Protein AF-A0A951YXJ0-F1 (afdb_monomer)

Solvent-accessible surface area (backbone atoms only — not comparable to full-atom values): 7157 Å² total; per-residue (Å²): 134,82,80,76,75,74,75,74,58,50,56,70,67,57,53,44,52,47,51,51,52,38,45,51,21,61,74,69,67,37,62,67,60,34,50,55,39,50,52,51,49,51,51,50,54,55,41,35,74,76,33,60,58,75,92,51,100,57,47,67,60,52,53,52,51,45,49,52,48,51,55,51,46,53,51,51,54,52,52,50,52,54,50,51,53,51,52,51,52,62,72,69,47,73,79,82,75,55,76,46,101,89,43,76,71,7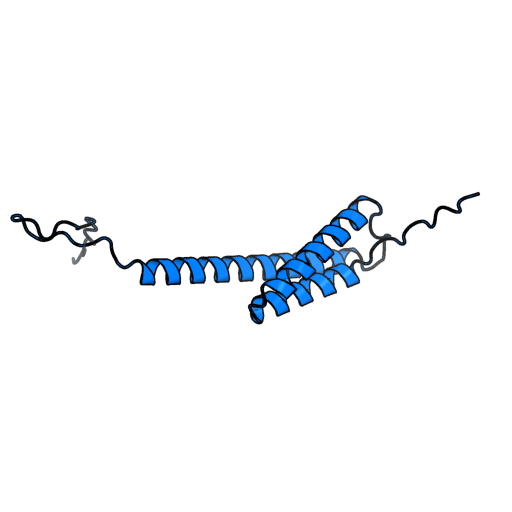8,76,82,85,73,80,76,77,80,84,83,132

Secondary structure (DSSP, 8-state):
------PPPPPHHHHHHHHHHHHHHHHHT-HHHHHHHHHHHHHHHHHHHHSPPPP-TTHHHHHHHHHHHHHHHHHHHHHHHHHHHHHHHHHH-SPP--EETTEE-------------

Structure (mmCIF, N/CA/C/O backbone):
data_AF-A0A951YXJ0-F1
#
_entry.id   AF-A0A951YXJ0-F1
#
loop_
_atom_site.group_PDB
_atom_site.id
_atom_site.type_symbol
_atom_site.label_atom_id
_atom_site.label_alt_id
_atom_site.label_comp_id
_atom_site.label_asym_id
_atom_site.label_entity_id
_atom_site.label_seq_id
_atom_site.pdbx_PDB_ins_code
_atom_site.Cartn_x
_atom_site.Cartn_y
_atom_site.Cartn_z
_atom_site.occupancy
_atom_site.B_iso_or_equiv
_atom_site.auth_seq_id
_atom_site.auth_comp_id
_atom_site.auth_asym_id
_atom_site.auth_atom_id
_atom_site.pdbx_PDB_model_num
ATOM 1 N N . MET A 1 1 ? 24.857 -28.071 -17.679 1.00 35.53 1 MET A N 1
ATOM 2 C CA . MET A 1 1 ? 24.847 -26.697 -18.224 1.00 35.53 1 MET A CA 1
ATOM 3 C C . MET A 1 1 ? 23.521 -26.043 -17.856 1.00 35.53 1 MET A C 1
ATOM 5 O O . MET A 1 1 ? 22.551 -26.190 -18.583 1.00 35.53 1 MET A O 1
ATOM 9 N N . THR A 1 2 ? 23.430 -25.400 -16.691 1.00 41.94 2 THR A N 1
ATOM 10 C CA . THR A 1 2 ? 22.227 -24.649 -16.302 1.00 41.94 2 THR A CA 1
ATOM 11 C C . THR A 1 2 ? 22.348 -23.252 -16.888 1.00 41.94 2 THR A C 1
ATOM 13 O O . THR A 1 2 ? 23.078 -22.417 -16.353 1.00 41.94 2 THR A O 1
ATOM 16 N N . ALA A 1 3 ? 21.692 -23.021 -18.026 1.00 44.72 3 ALA A N 1
ATOM 17 C CA . ALA A 1 3 ? 21.498 -21.680 -18.554 1.00 44.72 3 ALA A CA 1
ATOM 18 C C . ALA A 1 3 ? 20.798 -20.861 -17.464 1.00 44.72 3 ALA A C 1
ATOM 20 O O . ALA A 1 3 ? 19.621 -21.069 -17.176 1.00 44.72 3 ALA A O 1
ATOM 21 N N . GLY A 1 4 ? 21.560 -20.003 -16.786 1.00 42.03 4 GLY A N 1
ATOM 22 C CA . GLY A 1 4 ? 21.020 -19.063 -15.823 1.00 42.03 4 GLY A CA 1
ATOM 23 C C . GLY A 1 4 ? 20.097 -18.127 -16.580 1.00 42.03 4 GLY A C 1
ATOM 24 O O . GLY A 1 4 ? 20.571 -17.206 -17.244 1.00 42.03 4 GLY A O 1
ATOM 25 N N . VAL A 1 5 ? 18.793 -18.395 -16.522 1.00 49.28 5 VAL A N 1
ATOM 26 C CA . VAL A 1 5 ? 17.763 -17.458 -16.960 1.00 49.28 5 VAL A CA 1
ATOM 27 C C . VAL A 1 5 ? 18.000 -16.203 -16.134 1.00 49.28 5 VAL A C 1
ATOM 29 O O . VAL A 1 5 ? 17.694 -16.167 -14.943 1.00 49.28 5 VAL A O 1
ATOM 32 N N . ARG A 1 6 ? 18.647 -15.195 -16.729 1.00 51.69 6 ARG A N 1
ATOM 33 C CA . ARG A 1 6 ? 18.728 -13.868 -16.125 1.00 51.69 6 ARG A CA 1
ATOM 34 C C . ARG A 1 6 ? 17.284 -13.428 -15.949 1.00 51.69 6 ARG A C 1
ATOM 36 O O . ARG A 1 6 ? 16.604 -13.188 -16.942 1.00 51.69 6 ARG A O 1
ATOM 43 N N . ALA A 1 7 ? 16.814 -13.406 -14.703 1.00 58.28 7 ALA A N 1
ATOM 44 C CA . ALA A 1 7 ? 15.511 -12.854 -14.379 1.00 58.28 7 ALA A CA 1
ATOM 45 C C . ALA A 1 7 ? 15.428 -11.469 -15.030 1.00 58.28 7 ALA A C 1
ATOM 47 O O . ALA A 1 7 ? 16.352 -10.664 -14.880 1.00 58.28 7 ALA A O 1
ATOM 48 N N . ALA A 1 8 ? 14.380 -11.245 -15.823 1.00 65.56 8 ALA A N 1
ATOM 49 C CA . ALA A 1 8 ? 14.165 -9.962 -16.470 1.00 65.56 8 ALA A CA 1
ATOM 50 C C . ALA A 1 8 ? 14.149 -8.859 -15.403 1.00 65.56 8 ALA A C 1
ATOM 52 O O . ALA A 1 8 ? 13.660 -9.077 -14.290 1.00 65.56 8 ALA A O 1
ATOM 53 N N . ALA A 1 9 ? 14.719 -7.696 -15.727 1.00 71.06 9 ALA A N 1
ATOM 54 C CA . ALA A 1 9 ? 14.660 -6.558 -14.823 1.00 71.06 9 ALA A CA 1
ATOM 55 C C . ALA A 1 9 ? 13.179 -6.223 -14.550 1.00 71.06 9 ALA A C 1
ATOM 57 O O . ALA A 1 9 ? 12.394 -6.173 -15.500 1.00 71.06 9 ALA A O 1
ATOM 58 N N . PRO A 1 10 ? 12.783 -6.033 -13.283 1.00 79.62 10 PRO A N 1
ATOM 59 C CA . PRO A 1 10 ? 11.406 -5.703 -12.938 1.00 79.62 10 PRO A CA 1
ATOM 60 C C . PRO A 1 10 ? 10.995 -4.370 -13.573 1.00 79.62 10 PRO A C 1
ATOM 62 O O . PRO A 1 10 ? 11.771 -3.410 -13.582 1.00 79.62 10 PRO A O 1
ATOM 65 N N . SER A 1 11 ? 9.769 -4.309 -14.099 1.00 88.81 11 SER A N 1
ATOM 66 C CA . SER A 1 11 ? 9.237 -3.093 -14.715 1.00 88.81 11 SER A CA 1
ATOM 67 C C . SER A 1 11 ? 8.796 -2.090 -13.649 1.00 88.81 11 SER A C 1
ATOM 69 O O . SER A 1 11 ? 8.223 -2.462 -12.623 1.00 88.81 11 SER A O 1
ATOM 71 N N . LEU A 1 12 ? 9.027 -0.797 -13.897 1.00 90.88 12 LEU A N 1
ATOM 72 C CA . LEU A 1 12 ? 8.477 0.274 -13.058 1.00 90.88 12 LEU A CA 1
ATOM 73 C C . LEU A 1 12 ? 6.952 0.384 -13.197 1.00 90.88 12 LEU A C 1
ATOM 75 O O . LEU A 1 12 ? 6.284 0.767 -12.238 1.00 90.88 12 LEU A O 1
ATOM 79 N N . ASP A 1 13 ? 6.411 0.002 -14.356 1.00 91.88 13 ASP A N 1
ATOM 80 C CA . ASP A 1 13 ? 4.969 0.006 -14.610 1.00 91.88 13 ASP A CA 1
ATOM 81 C C . ASP A 1 13 ? 4.264 -1.068 -13.747 1.00 91.88 13 ASP A C 1
ATOM 83 O O . ASP A 1 13 ? 3.181 -0.815 -13.218 1.00 91.88 13 ASP A O 1
ATOM 87 N N . ASP A 1 14 ? 4.924 -2.205 -13.477 1.00 92.75 14 ASP A N 1
ATOM 88 C CA . ASP A 1 14 ? 4.426 -3.223 -12.533 1.00 92.75 14 ASP A CA 1
ATOM 89 C C . ASP A 1 14 ? 4.344 -2.664 -11.105 1.00 92.75 14 ASP A C 1
ATOM 91 O O . ASP A 1 14 ? 3.378 -2.906 -10.382 1.00 92.75 14 ASP A O 1
ATOM 95 N N . GLY A 1 15 ? 5.347 -1.878 -10.698 1.00 94.38 15 GLY A N 1
ATOM 96 C CA . GLY A 1 15 ? 5.358 -1.211 -9.396 1.00 94.38 15 GLY A CA 1
ATOM 97 C C . GLY A 1 15 ? 4.207 -0.216 -9.244 1.00 94.38 15 GLY A C 1
ATOM 98 O O . GLY A 1 15 ? 3.566 -0.174 -8.195 1.00 94.38 15 GLY A O 1
ATOM 99 N N . LEU A 1 16 ? 3.903 0.551 -10.296 1.00 96.06 16 LEU A N 1
ATOM 100 C CA . LEU A 1 16 ? 2.760 1.469 -10.310 1.00 96.06 16 LEU A CA 1
ATOM 101 C C . LEU A 1 16 ? 1.431 0.722 -10.193 1.00 96.06 16 LEU A C 1
ATOM 103 O O . LEU A 1 16 ? 0.589 1.115 -9.386 1.00 96.06 16 LEU A O 1
ATOM 107 N N . ALA A 1 17 ? 1.264 -0.369 -10.943 1.00 96.88 17 ALA A N 1
ATOM 108 C CA . ALA A 1 17 ? 0.065 -1.198 -10.874 1.00 96.88 17 ALA A CA 1
ATOM 109 C C . ALA A 1 17 ? -0.138 -1.787 -9.469 1.00 96.88 17 ALA A C 1
ATOM 111 O O . ALA A 1 17 ? -1.242 -1.733 -8.934 1.00 96.88 17 ALA A O 1
ATOM 112 N N . LEU A 1 18 ? 0.931 -2.275 -8.832 1.00 97.88 18 LEU A N 1
ATOM 113 C CA . LEU A 1 18 ? 0.876 -2.790 -7.462 1.00 97.88 18 LEU A CA 1
ATOM 114 C C . LEU A 1 18 ? 0.494 -1.713 -6.433 1.00 97.88 18 LEU A C 1
ATOM 116 O O . LEU A 1 18 ? -0.251 -1.993 -5.496 1.00 97.88 18 LEU A O 1
ATOM 120 N N . LEU A 1 19 ? 0.985 -0.478 -6.585 1.00 98.06 19 LEU A N 1
ATOM 121 C CA . LEU A 1 19 ? 0.608 0.629 -5.697 1.00 98.06 19 LEU A CA 1
ATOM 122 C C . LEU A 1 19 ? -0.848 1.058 -5.890 1.00 98.06 19 LEU A C 1
ATOM 124 O O . LEU A 1 19 ? -1.521 1.396 -4.915 1.00 98.06 19 LEU A O 1
ATOM 128 N N . GLU A 1 20 ? -1.348 1.030 -7.120 1.00 97.94 20 GLU A N 1
ATOM 129 C CA . GLU A 1 20 ? -2.761 1.281 -7.397 1.00 97.94 20 GLU A CA 1
ATOM 130 C C . GLU A 1 20 ? -3.644 0.171 -6.802 1.00 97.94 20 GLU A C 1
ATOM 132 O O . GLU A 1 20 ? -4.605 0.462 -6.095 1.00 97.94 20 GLU A O 1
ATOM 137 N N . GLU A 1 21 ? -3.251 -1.095 -6.954 1.00 97.81 21 GLU A N 1
ATOM 138 C CA . GLU A 1 21 ? -3.943 -2.241 -6.352 1.00 97.81 21 GLU A CA 1
ATOM 139 C C . GLU A 1 21 ? -3.983 -2.144 -4.814 1.00 97.81 21 GLU A C 1
ATOM 141 O O . GLU A 1 21 ? -5.016 -2.392 -4.188 1.00 97.81 21 GLU A O 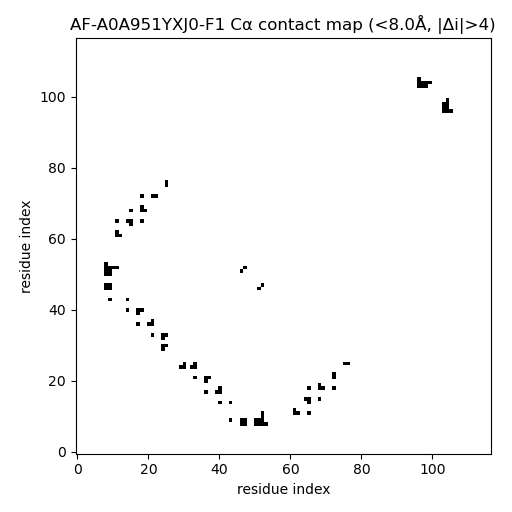1
ATOM 146 N N . GLN A 1 22 ? -2.883 -1.705 -4.193 1.00 98.19 22 GLN A N 1
ATOM 147 C CA . GLN A 1 22 ? -2.812 -1.458 -2.749 1.00 98.19 22 GLN A CA 1
ATOM 148 C C . GLN A 1 22 ? -3.799 -0.361 -2.325 1.00 98.19 22 GLN A C 1
ATOM 150 O O . GLN A 1 22 ? -4.455 -0.467 -1.284 1.00 98.19 22 GLN A O 1
ATOM 155 N N . ARG A 1 23 ? -3.913 0.704 -3.128 1.00 98.00 23 ARG A N 1
ATOM 156 C CA . ARG A 1 23 ? -4.854 1.803 -2.895 1.00 98.00 23 ARG A CA 1
ATOM 157 C C . ARG A 1 23 ? -6.293 1.309 -2.938 1.00 98.00 23 ARG A C 1
ATOM 159 O O . ARG A 1 23 ? -7.063 1.626 -2.033 1.00 98.00 23 ARG A O 1
ATOM 166 N N . GLU A 1 24 ? -6.642 0.520 -3.947 1.00 98.06 24 GLU A N 1
ATOM 167 C CA . GLU A 1 24 ? -7.966 -0.091 -4.071 1.00 98.06 24 GLU A CA 1
ATOM 168 C C . GLU A 1 24 ? -8.293 -0.997 -2.882 1.00 98.06 24 GLU A C 1
ATOM 170 O O . GLU A 1 24 ? -9.370 -0.864 -2.303 1.00 98.06 24 GLU A O 1
ATOM 175 N N . ALA A 1 25 ? -7.361 -1.861 -2.465 1.00 97.62 25 ALA A N 1
ATOM 176 C CA . ALA A 1 25 ? -7.547 -2.738 -1.308 1.00 97.62 25 ALA A CA 1
ATOM 177 C C . ALA A 1 25 ? -7.779 -1.940 -0.011 1.00 97.62 25 ALA A C 1
ATOM 179 O O . ALA A 1 25 ? -8.708 -2.231 0.747 1.00 97.62 25 ALA A O 1
ATOM 180 N N . MET A 1 26 ? -7.010 -0.864 0.214 1.00 97.25 26 MET A N 1
ATOM 181 C CA . MET A 1 26 ? -7.221 0.039 1.353 1.00 97.25 26 MET A CA 1
ATOM 182 C C . MET A 1 26 ? -8.595 0.723 1.321 1.00 97.25 26 MET A C 1
ATOM 184 O O . MET A 1 26 ? -9.229 0.868 2.368 1.00 97.25 26 MET A O 1
ATOM 188 N N . LEU A 1 27 ? -9.062 1.154 0.145 1.00 96.31 27 LEU A N 1
ATOM 189 C CA . LEU A 1 27 ? -10.375 1.790 -0.012 1.00 96.31 27 LEU A CA 1
ATOM 190 C C . LEU A 1 27 ? -11.524 0.793 0.184 1.00 96.31 27 LEU A C 1
ATOM 192 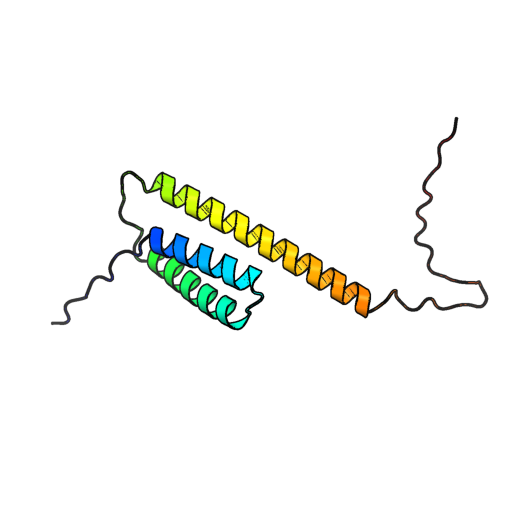O O . LEU A 1 27 ? -12.523 1.138 0.818 1.00 96.31 27 LEU A O 1
ATOM 196 N N . ALA A 1 28 ? -11.359 -0.440 -0.299 1.00 96.81 28 ALA A N 1
ATOM 197 C CA . ALA A 1 28 ? -12.298 -1.541 -0.103 1.00 96.81 28 ALA A CA 1
ATOM 198 C C . ALA A 1 28 ? -12.295 -2.093 1.335 1.00 96.81 28 ALA A C 1
ATOM 200 O O . ALA A 1 28 ? -13.226 -2.799 1.713 1.00 96.81 28 ALA A O 1
ATOM 201 N N . ARG A 1 29 ? -11.283 -1.741 2.148 1.00 94.56 29 ARG A N 1
ATOM 202 C CA . ARG A 1 29 ? -11.032 -2.294 3.494 1.00 94.56 29 ARG A CA 1
ATOM 203 C C . ARG A 1 29 ? -10.836 -3.813 3.480 1.00 94.56 29 ARG A C 1
ATOM 205 O O . ARG A 1 29 ? -11.175 -4.491 4.446 1.00 94.56 29 ARG A O 1
ATOM 212 N N . ASP A 1 30 ? -10.281 -4.316 2.388 1.00 97.50 30 ASP A N 1
ATOM 213 C CA . ASP A 1 30 ? -9.983 -5.727 2.191 1.00 97.50 30 ASP A CA 1
ATOM 214 C C . ASP A 1 30 ? -8.589 -6.020 2.759 1.00 97.50 30 ASP A C 1
ATOM 216 O O . ASP A 1 30 ? -7.573 -5.622 2.183 1.00 97.50 30 ASP A O 1
ATOM 220 N N . ALA A 1 31 ? -8.551 -6.620 3.951 1.00 94.50 31 ALA A N 1
ATOM 221 C CA . ALA A 1 31 ? -7.307 -6.857 4.676 1.00 94.50 31 ALA A CA 1
ATOM 222 C C . ALA A 1 31 ? -6.463 -7.959 4.025 1.00 94.50 31 ALA A C 1
ATOM 224 O O . ALA A 1 31 ? -5.247 -7.797 3.922 1.00 94.50 31 ALA A O 1
ATOM 225 N N . ASP A 1 32 ? -7.110 -9.016 3.533 1.00 96.94 32 ASP A N 1
ATOM 226 C CA . ASP A 1 32 ? -6.444 -10.163 2.916 1.00 96.94 32 ASP A CA 1
ATOM 227 C C . ASP A 1 32 ? -5.807 -9.738 1.586 1.00 96.94 32 ASP A C 1
ATOM 229 O O . ASP A 1 32 ? -4.606 -9.918 1.372 1.00 96.94 32 ASP A O 1
ATOM 233 N N . ARG A 1 33 ? -6.564 -9.027 0.733 1.00 97.19 33 ARG A N 1
ATOM 234 C CA . ARG A 1 33 ? -6.019 -8.463 -0.514 1.00 97.19 33 ARG A CA 1
ATOM 235 C C . ARG A 1 33 ? -4.890 -7.468 -0.240 1.00 97.19 33 ARG A C 1
ATOM 237 O O . ARG A 1 33 ? -3.935 -7.387 -1.013 1.00 97.19 33 ARG A O 1
ATOM 244 N N . LEU A 1 34 ? -4.976 -6.696 0.846 1.00 96.69 34 LEU A N 1
ATOM 245 C CA . LEU A 1 34 ? -3.920 -5.756 1.221 1.00 96.69 34 LEU A CA 1
ATOM 246 C C . LEU A 1 34 ? -2.633 -6.479 1.651 1.00 96.69 34 LEU A C 1
ATOM 248 O O . LEU A 1 34 ? -1.543 -6.025 1.295 1.00 96.69 34 LEU A O 1
ATOM 252 N N . GLU A 1 35 ? -2.736 -7.586 2.387 1.00 97.44 35 GLU A N 1
ATOM 253 C CA . GLU A 1 35 ? -1.590 -8.422 2.760 1.00 97.44 35 GLU A CA 1
ATOM 254 C C . GLU A 1 35 ? -0.909 -9.022 1.522 1.00 97.44 35 GLU A C 1
ATOM 256 O O . GLU A 1 35 ? 0.302 -8.847 1.339 1.00 97.44 35 GLU A O 1
ATOM 261 N N . ASP A 1 36 ? -1.693 -9.613 0.620 1.00 98.06 36 ASP A N 1
ATOM 262 C CA . ASP A 1 36 ? -1.199 -10.210 -0.625 1.00 98.06 36 ASP A CA 1
ATOM 263 C C . ASP A 1 36 ? -0.460 -9.190 -1.507 1.00 98.06 36 ASP A C 1
ATOM 265 O O . ASP A 1 36 ? 0.648 -9.440 -2.002 1.00 98.06 36 ASP A O 1
ATOM 269 N N . VAL A 1 37 ? -1.039 -7.998 -1.687 1.00 97.75 37 VAL A N 1
ATOM 270 C CA . VAL A 1 37 ? -0.410 -6.925 -2.472 1.00 97.75 37 VAL A CA 1
ATOM 271 C C . VAL A 1 37 ? 0.865 -6.414 -1.797 1.00 97.75 37 VAL A C 1
ATOM 273 O O . VAL A 1 37 ? 1.861 -6.168 -2.482 1.00 97.75 37 VAL A O 1
ATOM 276 N N . ASN A 1 38 ? 0.897 -6.306 -0.466 1.00 97.31 38 ASN A N 1
ATOM 277 C CA . ASN A 1 38 ? 2.102 -5.905 0.268 1.00 97.31 38 ASN A CA 1
ATOM 278 C C . ASN A 1 38 ? 3.241 -6.928 0.124 1.00 97.31 38 ASN A C 1
ATOM 280 O O . ASN A 1 38 ? 4.410 -6.538 -0.009 1.00 97.31 38 ASN A O 1
ATOM 284 N N . ALA A 1 39 ? 2.924 -8.225 0.101 1.00 97.81 39 ALA A N 1
ATOM 285 C CA . ALA A 1 39 ? 3.903 -9.277 -0.155 1.00 97.81 39 ALA A CA 1
ATOM 286 C C . ALA A 1 39 ? 4.480 -9.169 -1.578 1.00 97.81 39 ALA A C 1
ATOM 288 O O . ALA A 1 39 ? 5.703 -9.196 -1.761 1.00 97.81 39 ALA A O 1
ATOM 289 N N . ARG A 1 40 ? 3.622 -8.950 -2.584 1.00 97.44 40 ARG A N 1
ATOM 290 C CA . ARG A 1 40 ? 4.033 -8.734 -3.984 1.00 97.44 40 ARG A CA 1
ATOM 291 C C . ARG A 1 40 ? 4.885 -7.472 -4.153 1.00 97.44 40 ARG A C 1
ATOM 293 O O . ARG A 1 40 ? 5.931 -7.540 -4.798 1.00 97.44 40 ARG A O 1
ATOM 300 N N . LEU A 1 41 ? 4.508 -6.356 -3.523 1.00 96.19 41 LEU A N 1
ATOM 301 C CA . LEU A 1 41 ? 5.303 -5.117 -3.490 1.00 96.19 41 LEU A CA 1
ATOM 302 C C . LEU A 1 41 ? 6.688 -5.346 -2.884 1.00 96.19 41 LEU A C 1
ATOM 304 O O . LEU A 1 41 ? 7.692 -4.907 -3.444 1.00 96.19 41 LEU A O 1
ATOM 308 N N . SER A 1 42 ? 6.762 -6.072 -1.769 1.00 95.88 42 SER A N 1
ATOM 309 C CA . SER A 1 42 ? 8.035 -6.407 -1.122 1.00 95.88 42 SER A CA 1
ATOM 310 C C . SER A 1 42 ? 8.927 -7.252 -2.037 1.00 95.88 42 SER A C 1
ATOM 312 O O . SER A 1 42 ? 10.126 -6.984 -2.162 1.00 95.88 42 SER A O 1
ATOM 314 N N . GLY A 1 43 ? 8.336 -8.230 -2.732 1.00 95.06 43 GLY A N 1
ATOM 315 C CA . GLY A 1 43 ? 9.015 -9.030 -3.750 1.00 95.06 43 GLY A CA 1
ATOM 316 C C . GLY A 1 43 ? 9.537 -8.186 -4.917 1.00 95.06 43 GLY A C 1
ATOM 317 O O . GLY A 1 43 ? 10.700 -8.326 -5.302 1.00 95.06 43 GLY A O 1
ATOM 318 N N . TRP A 1 44 ? 8.723 -7.261 -5.429 1.00 94.44 44 TRP A N 1
ATOM 319 C CA . TRP A 1 44 ? 9.109 -6.336 -6.497 1.00 94.44 44 TRP A CA 1
ATOM 320 C C . TRP A 1 44 ? 10.262 -5.411 -6.073 1.00 94.44 44 TRP A C 1
ATOM 322 O O . TRP A 1 44 ? 11.264 -5.320 -6.780 1.00 94.44 44 TRP A O 1
ATOM 332 N N . ILE A 1 45 ? 10.210 -4.817 -4.874 1.00 92.94 45 ILE A N 1
ATOM 333 C CA . ILE A 1 45 ? 11.308 -3.993 -4.330 1.00 92.94 45 ILE A CA 1
ATOM 334 C C . ILE A 1 45 ? 12.601 -4.815 -4.219 1.00 92.94 45 ILE A C 1
ATOM 336 O O . ILE A 1 45 ? 13.684 -4.343 -4.580 1.00 92.94 45 ILE A O 1
ATOM 340 N N . ALA A 1 46 ? 12.509 -6.055 -3.732 1.00 93.00 46 ALA A N 1
ATOM 341 C CA . ALA A 1 46 ? 13.661 -6.944 -3.635 1.00 93.00 46 ALA A CA 1
ATOM 342 C C . ALA A 1 46 ? 14.241 -7.294 -5.018 1.00 93.00 46 ALA A C 1
ATOM 344 O O . ALA A 1 46 ? 15.464 -7.372 -5.160 1.00 93.00 46 ALA A O 1
ATOM 345 N N . ALA A 1 47 ? 13.393 -7.465 -6.036 1.00 90.88 47 ALA A N 1
ATOM 346 C CA . ALA A 1 47 ? 13.826 -7.661 -7.416 1.00 90.88 47 ALA A CA 1
ATOM 347 C C . ALA A 1 47 ? 14.545 -6.416 -7.962 1.00 90.88 47 ALA A C 1
ATOM 349 O O . ALA A 1 47 ? 15.651 -6.548 -8.487 1.00 90.88 47 ALA A O 1
ATOM 350 N N . CYS A 1 48 ? 13.997 -5.213 -7.743 1.00 89.19 48 CYS A N 1
ATOM 351 C CA . CYS A 1 48 ? 14.598 -3.945 -8.179 1.00 89.19 48 CYS A CA 1
ATOM 352 C C . CYS A 1 48 ? 15.993 -3.727 -7.574 1.00 89.19 48 CYS A C 1
ATOM 354 O O . CYS A 1 48 ? 16.877 -3.169 -8.218 1.00 89.19 48 CYS A O 1
ATOM 356 N N . ARG A 1 49 ? 16.223 -4.197 -6.340 1.00 87.44 49 ARG A N 1
ATOM 357 C CA . ARG A 1 49 ? 17.547 -4.143 -5.693 1.00 87.44 49 ARG A CA 1
ATOM 358 C C . ARG A 1 49 ? 18.573 -5.078 -6.330 1.00 87.44 49 ARG A C 1
ATOM 360 O O . ARG A 1 49 ? 19.759 -4.765 -6.309 1.00 87.44 49 ARG A O 1
ATOM 367 N N . LYS A 1 50 ? 18.142 -6.237 -6.836 1.00 88.25 50 LYS A N 1
ATOM 368 C CA . LYS A 1 50 ? 19.025 -7.232 -7.474 1.00 8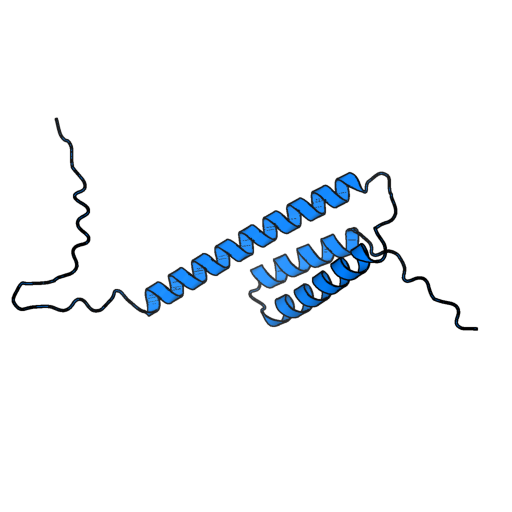8.25 50 LYS A CA 1
ATOM 369 C C . LYS A 1 50 ? 19.343 -6.864 -8.919 1.00 88.25 50 LYS A C 1
ATOM 371 O O . LYS A 1 50 ? 20.454 -7.104 -9.379 1.00 88.25 50 LYS A O 1
ATOM 376 N N . ALA A 1 51 ? 18.367 -6.297 -9.615 1.00 86.69 51 ALA A N 1
ATOM 377 C CA . ALA A 1 51 ? 18.486 -5.828 -10.981 1.00 86.69 51 ALA A CA 1
ATOM 378 C C . ALA A 1 51 ? 17.754 -4.484 -11.084 1.00 86.69 51 ALA A C 1
ATOM 380 O O . ALA A 1 51 ? 16.526 -4.474 -11.182 1.00 86.69 51 ALA A O 1
ATOM 381 N N . PRO A 1 52 ? 18.482 -3.354 -11.030 1.00 79.94 52 PRO A N 1
ATOM 382 C CA . PRO A 1 52 ? 17.883 -2.047 -11.248 1.00 79.94 52 PRO A CA 1
ATOM 383 C C . PRO A 1 52 ? 17.153 -2.007 -12.591 1.00 79.94 52 PRO A C 1
ATOM 385 O O . PRO A 1 52 ? 17.600 -2.625 -13.562 1.00 79.94 52 PRO A O 1
ATOM 388 N N . ALA A 1 53 ? 16.042 -1.269 -12.644 1.00 77.25 53 ALA A N 1
ATOM 389 C CA . ALA A 1 53 ? 15.323 -1.042 -13.890 1.00 77.25 53 ALA A CA 1
ATOM 390 C C . ALA A 1 53 ? 16.285 -0.484 -14.951 1.00 77.25 53 ALA A C 1
ATOM 392 O O . ALA A 1 53 ? 17.127 0.371 -14.656 1.00 77.25 53 ALA A O 1
ATOM 393 N N . ALA A 1 54 ? 16.177 -0.998 -16.177 1.00 76.44 54 ALA A N 1
ATOM 394 C CA . ALA A 1 54 ? 17.016 -0.538 -17.271 1.00 76.44 54 ALA A CA 1
ATOM 395 C C . ALA A 1 54 ? 16.776 0.965 -17.510 1.00 76.44 54 ALA A C 1
ATOM 397 O O . ALA A 1 54 ? 15.624 1.404 -17.470 1.00 76.44 54 ALA A O 1
ATOM 398 N N . PRO A 1 55 ? 17.834 1.757 -17.752 1.00 76.81 55 PRO A N 1
ATOM 399 C CA . PRO A 1 55 ? 17.681 3.172 -18.045 1.00 76.81 55 PRO A CA 1
ATOM 400 C C . PRO A 1 55 ? 16.846 3.346 -19.315 1.00 76.81 55 PRO A C 1
ATOM 402 O O . PRO A 1 55 ? 17.163 2.791 -20.366 1.00 76.81 55 PRO A O 1
ATOM 405 N N . ASP A 1 56 ? 15.779 4.128 -19.201 1.00 83.19 56 ASP A N 1
ATOM 406 C CA . ASP A 1 56 ? 14.879 4.469 -20.295 1.00 83.19 56 ASP A CA 1
ATOM 407 C C . ASP A 1 56 ? 14.615 5.986 -20.290 1.00 83.19 56 ASP A C 1
ATOM 409 O O . ASP A 1 56 ? 14.756 6.640 -19.256 1.00 83.19 56 ASP A O 1
ATOM 413 N N . ALA A 1 57 ? 14.249 6.568 -21.435 1.00 83.75 57 ALA A N 1
ATOM 414 C CA . ALA A 1 57 ? 14.073 8.020 -21.575 1.00 83.75 57 ALA A CA 1
ATOM 415 C C . ALA A 1 57 ? 13.013 8.626 -20.625 1.00 83.75 57 ALA A C 1
ATOM 417 O O . ALA A 1 57 ? 13.087 9.803 -20.288 1.00 83.75 57 ALA A O 1
ATOM 418 N N . ARG A 1 58 ? 12.046 7.821 -20.179 1.00 88.50 58 ARG A N 1
ATOM 419 C CA . ARG A 1 58 ? 10.946 8.150 -19.261 1.00 88.50 58 ARG A CA 1
ATOM 420 C C . ARG A 1 58 ? 11.159 7.613 -17.844 1.00 88.50 58 ARG A C 1
ATOM 422 O O . ARG A 1 58 ? 10.247 7.693 -17.020 1.00 88.50 58 ARG A O 1
ATOM 429 N N . ILE A 1 59 ? 12.343 7.088 -17.514 1.00 88.88 59 ILE A N 1
ATOM 430 C CA . ILE A 1 59 ? 12.606 6.510 -16.187 1.00 88.88 59 ILE A CA 1
ATOM 431 C C . ILE A 1 59 ? 12.369 7.530 -15.065 1.00 88.88 59 ILE A C 1
ATOM 433 O O . ILE A 1 59 ? 11.786 7.196 -14.037 1.00 88.88 59 ILE A O 1
ATOM 437 N N . ALA A 1 60 ? 12.750 8.793 -15.280 1.00 89.62 60 ALA A N 1
ATOM 438 C CA . ALA A 1 60 ? 12.548 9.865 -14.310 1.00 89.62 60 ALA A CA 1
ATOM 439 C C . ALA A 1 60 ? 11.056 10.139 -14.055 1.00 89.62 60 ALA A C 1
ATOM 441 O O . ALA A 1 60 ? 10.633 10.223 -12.903 1.00 89.62 60 ALA A O 1
ATOM 442 N N . GLU A 1 61 ? 10.246 10.217 -15.115 1.00 91.44 61 GLU A N 1
ATOM 443 C CA . GLU A 1 61 ? 8.794 10.415 -15.019 1.00 91.44 61 GLU A CA 1
ATOM 444 C C . GLU A 1 61 ? 8.130 9.269 -14.244 1.00 91.44 61 GLU A C 1
ATOM 446 O O . GLU A 1 61 ? 7.338 9.506 -13.330 1.00 91.44 61 GLU A O 1
ATOM 451 N N . ARG A 1 62 ? 8.515 8.022 -14.541 1.00 91.81 62 ARG A N 1
ATOM 452 C CA . ARG A 1 62 ? 8.011 6.828 -13.846 1.00 91.81 62 ARG A CA 1
ATOM 453 C C . ARG A 1 62 ? 8.398 6.801 -12.370 1.00 91.81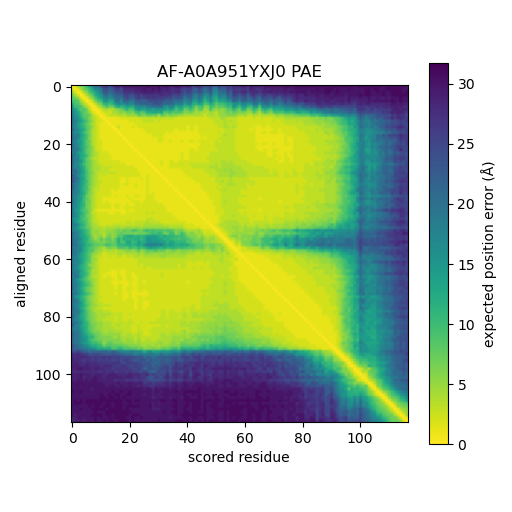 62 ARG A C 1
ATOM 455 O O . ARG A 1 62 ? 7.567 6.473 -11.526 1.00 91.81 62 ARG A O 1
ATOM 462 N N . LEU A 1 63 ? 9.632 7.178 -12.033 1.00 92.38 63 LEU A N 1
ATOM 463 C CA . LEU A 1 63 ? 10.076 7.282 -10.639 1.00 92.38 63 LEU A CA 1
ATOM 464 C C . LEU A 1 63 ? 9.309 8.373 -9.876 1.00 92.38 63 LEU A C 1
ATOM 466 O O . LEU A 1 63 ? 8.935 8.160 -8.721 1.00 92.38 63 LEU A O 1
ATOM 470 N N . HIS A 1 64 ? 9.014 9.508 -10.517 1.00 94.81 64 HIS A N 1
ATOM 471 C CA . HIS A 1 64 ? 8.151 10.537 -9.935 1.00 94.81 64 HIS A CA 1
ATOM 472 C C . HIS A 1 64 ? 6.719 10.038 -9.716 1.00 94.81 64 HIS A C 1
ATOM 474 O O . HIS A 1 64 ? 6.158 10.271 -8.643 1.00 94.81 64 HIS A O 1
ATOM 480 N N . ALA A 1 65 ? 6.147 9.311 -10.678 1.00 95.69 65 ALA A N 1
ATOM 481 C CA . ALA A 1 65 ? 4.823 8.711 -10.539 1.00 95.69 65 ALA A CA 1
ATOM 482 C C . ALA A 1 65 ? 4.775 7.695 -9.383 1.00 95.69 65 ALA A C 1
ATOM 484 O O . ALA A 1 65 ? 3.865 7.747 -8.554 1.00 95.69 65 ALA A O 1
ATOM 485 N N . LEU A 1 66 ? 5.790 6.830 -9.264 1.00 95.69 66 LEU A N 1
ATOM 486 C CA . LEU A 1 66 ? 5.918 5.874 -8.158 1.00 95.69 66 LEU A CA 1
ATOM 487 C C . LEU A 1 66 ? 5.981 6.592 -6.809 1.00 95.69 66 LEU A C 1
ATOM 489 O O . LEU A 1 66 ? 5.305 6.199 -5.858 1.00 95.69 66 LEU A O 1
ATOM 493 N N . ARG A 1 67 ? 6.768 7.670 -6.725 1.00 96.81 67 ARG A N 1
ATOM 494 C CA . ARG A 1 67 ? 6.876 8.471 -5.504 1.00 96.81 67 ARG A CA 1
ATOM 495 C C . ARG A 1 67 ? 5.534 9.090 -5.116 1.00 96.81 67 ARG A C 1
ATOM 497 O O . ARG A 1 67 ? 5.137 8.980 -3.959 1.00 96.81 67 ARG A O 1
ATOM 504 N N . ALA A 1 68 ? 4.829 9.687 -6.074 1.00 97.56 68 ALA A N 1
ATOM 505 C CA . ALA A 1 68 ? 3.519 10.286 -5.836 1.00 97.56 68 ALA A CA 1
ATOM 506 C C . ALA A 1 68 ? 2.483 9.247 -5.365 1.00 97.56 68 ALA A C 1
ATOM 508 O O . ALA A 1 68 ? 1.740 9.504 -4.415 1.00 97.56 68 ALA A O 1
ATOM 509 N N . ALA A 1 69 ? 2.466 8.059 -5.978 1.00 97.19 69 ALA A N 1
ATOM 510 C CA . ALA A 1 69 ? 1.589 6.961 -5.575 1.00 97.19 69 ALA A CA 1
ATOM 511 C C . ALA A 1 69 ? 1.895 6.470 -4.146 1.00 97.19 69 ALA A C 1
ATOM 513 O O . ALA A 1 69 ? 0.980 6.330 -3.333 1.00 97.19 69 ALA A O 1
ATOM 514 N N . LEU A 1 70 ? 3.177 6.300 -3.796 1.00 96.50 70 LEU A N 1
ATOM 515 C CA . LEU A 1 70 ? 3.608 5.949 -2.435 1.00 96.50 70 LEU A CA 1
ATOM 516 C C . LEU A 1 70 ? 3.178 6.994 -1.397 1.00 96.50 70 LEU A C 1
ATOM 518 O O . LEU A 1 70 ? 2.631 6.644 -0.348 1.00 96.50 70 LEU A O 1
ATOM 522 N N . ASP A 1 71 ? 3.403 8.277 -1.683 1.00 97.88 71 ASP A N 1
ATOM 523 C CA . ASP A 1 71 ? 3.042 9.367 -0.774 1.00 97.88 71 ASP A CA 1
ATOM 524 C C . ASP A 1 71 ? 1.512 9.428 -0.564 1.00 97.88 71 ASP A C 1
ATOM 526 O O . ASP A 1 71 ? 1.041 9.579 0.572 1.00 97.88 71 ASP A O 1
ATOM 530 N N . SER A 1 72 ? 0.726 9.210 -1.625 1.00 97.25 72 SER A N 1
ATOM 531 C CA . SER A 1 72 ? -0.739 9.105 -1.557 1.00 97.25 72 SER A CA 1
ATOM 532 C C . SER A 1 72 ? -1.190 7.937 -0.672 1.00 97.25 72 SER A C 1
ATOM 534 O O . SER A 1 72 ? -1.949 8.133 0.286 1.00 97.25 72 SER A O 1
ATOM 536 N N . ASN A 1 73 ? -0.657 6.737 -0.914 1.00 97.94 73 ASN A N 1
ATOM 537 C CA . ASN A 1 73 ? -1.007 5.538 -0.152 1.00 97.94 73 ASN A CA 1
ATOM 538 C C . ASN A 1 73 ? -0.626 5.668 1.328 1.00 97.94 73 ASN A C 1
ATOM 540 O O . ASN A 1 73 ? -1.423 5.328 2.204 1.00 97.94 73 ASN A O 1
ATOM 544 N N . SER 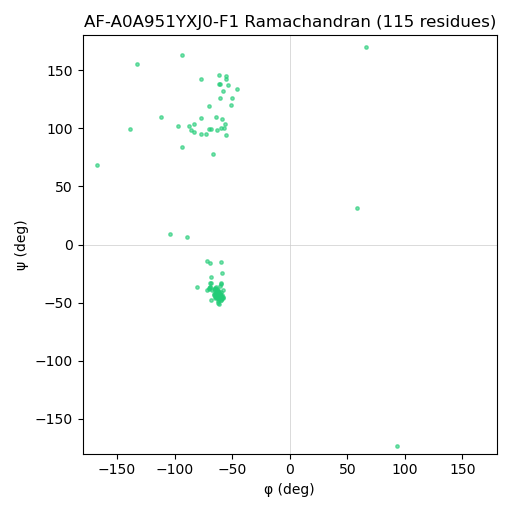A 1 74 ? 0.544 6.238 1.632 1.00 97.31 74 SER A N 1
ATOM 545 C CA . SER A 1 74 ? 0.976 6.478 3.016 1.00 97.31 74 SER A CA 1
ATOM 546 C C . SER A 1 74 ? 0.041 7.442 3.759 1.00 97.31 74 SER A C 1
ATOM 548 O O . SER A 1 74 ? -0.297 7.230 4.928 1.00 97.31 74 SER A O 1
ATOM 550 N N . THR A 1 75 ? -0.444 8.475 3.064 1.00 98.00 75 THR A N 1
ATOM 551 C CA . THR A 1 75 ? -1.406 9.436 3.610 1.00 98.00 75 THR A CA 1
ATOM 552 C C . THR A 1 75 ? -2.745 8.763 3.896 1.00 98.00 75 THR A C 1
ATOM 554 O O . THR A 1 75 ? -3.334 8.997 4.956 1.00 98.00 75 THR A O 1
ATOM 557 N N . LEU A 1 76 ? -3.217 7.906 2.986 1.00 96.94 76 LEU A N 1
ATOM 558 C CA . LEU A 1 76 ? -4.446 7.135 3.161 1.00 96.94 76 LEU A CA 1
ATOM 559 C C . LEU A 1 76 ? -4.348 6.187 4.364 1.00 96.94 76 LEU A C 1
ATOM 561 O O . LEU A 1 76 ? -5.205 6.237 5.250 1.00 96.94 76 LEU A O 1
ATOM 565 N N . ALA A 1 77 ? -3.273 5.400 4.451 1.00 95.56 77 ALA A N 1
ATOM 566 C CA . ALA A 1 77 ? -3.028 4.483 5.562 1.00 95.56 77 ALA A CA 1
ATOM 567 C C . ALA A 1 77 ? -2.993 5.221 6.911 1.00 95.56 77 ALA A C 1
ATOM 569 O O . ALA A 1 77 ? -3.676 4.830 7.862 1.00 95.56 77 ALA A O 1
ATOM 570 N N . ARG A 1 78 ? -2.279 6.355 6.985 1.00 97.50 78 ARG A N 1
ATOM 571 C CA . ARG A 1 78 ? -2.219 7.193 8.193 1.00 97.50 78 ARG A CA 1
ATOM 572 C C . ARG A 1 78 ? -3.600 7.696 8.613 1.00 97.50 78 ARG A C 1
ATOM 574 O O . ARG A 1 78 ? -3.923 7.678 9.801 1.00 97.50 78 ARG A O 1
ATOM 581 N N . ARG A 1 79 ? -4.417 8.165 7.665 1.00 96.62 79 ARG A N 1
ATOM 582 C CA . ARG A 1 79 ? -5.785 8.630 7.948 1.00 96.62 79 ARG A CA 1
ATOM 583 C C . ARG A 1 79 ? -6.665 7.496 8.468 1.00 96.62 79 ARG A C 1
ATOM 585 O O . ARG A 1 79 ? -7.365 7.699 9.459 1.00 96.62 79 ARG A O 1
ATOM 592 N N . SER A 1 80 ? -6.581 6.317 7.852 1.00 93.38 80 SER A N 1
ATOM 593 C CA . SER A 1 80 ? -7.310 5.122 8.285 1.00 93.38 80 SER A CA 1
ATOM 594 C C . SER A 1 80 ? -6.938 4.721 9.718 1.00 93.38 80 SER A C 1
ATOM 596 O O . SER A 1 80 ? -7.816 4.577 10.570 1.00 93.38 80 SER A O 1
ATOM 598 N N . ALA A 1 81 ? -5.640 4.669 10.036 1.00 94.25 81 ALA A N 1
ATOM 599 C CA . ALA A 1 81 ? -5.157 4.354 11.381 1.00 94.25 81 ALA A CA 1
ATOM 600 C C . ALA A 1 81 ? -5.637 5.368 12.436 1.00 94.25 81 ALA A C 1
ATOM 602 O O . ALA A 1 81 ? -6.098 4.985 13.512 1.00 94.25 81 ALA A O 1
ATOM 603 N N . LEU A 1 82 ? -5.589 6.670 12.123 1.00 96.00 82 LEU A N 1
ATOM 604 C CA . LEU A 1 82 ? -6.113 7.716 13.009 1.00 96.00 82 LEU A CA 1
ATOM 605 C C . LEU A 1 82 ? -7.620 7.568 13.243 1.00 96.00 82 LEU A C 1
ATOM 607 O O . LEU A 1 82 ? -8.088 7.761 14.363 1.00 96.00 82 LEU A O 1
ATOM 611 N N . GLN A 1 83 ? -8.385 7.231 12.204 1.00 94.44 83 GLN A N 1
ATOM 612 C CA . GLN A 1 83 ? -9.819 6.994 12.331 1.00 94.44 83 GLN A CA 1
ATOM 613 C C . GLN A 1 83 ? -10.110 5.765 13.201 1.00 94.44 83 GLN A C 1
ATOM 615 O O . GLN A 1 83 ? -10.962 5.850 14.083 1.00 94.44 83 GLN A O 1
ATOM 620 N N . ALA A 1 84 ? -9.388 4.661 13.003 1.00 92.50 84 ALA A N 1
ATOM 621 C CA . ALA A 1 84 ? -9.526 3.454 13.816 1.00 92.50 84 ALA A CA 1
ATOM 622 C C . ALA A 1 84 ? -9.188 3.721 15.293 1.00 92.50 84 ALA A C 1
ATOM 624 O O . ALA A 1 84 ? -9.953 3.353 16.180 1.00 92.50 84 ALA A O 1
ATOM 625 N N . SER A 1 85 ? -8.098 4.447 15.559 1.00 93.56 85 SER A N 1
ATOM 626 C CA . SER A 1 85 ? -7.712 4.858 16.915 1.00 93.56 85 SER A CA 1
ATOM 627 C C . SER A 1 85 ? -8.784 5.728 17.584 1.00 93.56 85 SER A C 1
ATOM 629 O O . SER A 1 85 ? -9.128 5.502 18.744 1.00 93.56 85 SER A O 1
ATOM 631 N N . ARG A 1 86 ? -9.378 6.678 16.848 1.00 91.19 86 ARG A N 1
ATOM 632 C CA . ARG A 1 86 ? -10.496 7.498 17.347 1.00 91.19 86 ARG A CA 1
ATOM 633 C C . ARG A 1 86 ? -11.745 6.667 17.631 1.00 91.19 86 ARG A C 1
ATOM 635 O O . ARG A 1 86 ? -12.389 6.893 18.650 1.00 91.19 86 ARG A O 1
ATOM 642 N N . ALA A 1 87 ? -12.078 5.719 16.756 1.00 91.75 87 ALA A N 1
ATOM 643 C CA . ALA A 1 87 ? -13.217 4.826 16.948 1.00 91.75 87 ALA A CA 1
ATOM 644 C C . ALA A 1 87 ? -13.033 3.949 18.195 1.00 91.75 87 ALA A C 1
ATOM 646 O O . ALA A 1 87 ? -13.939 3.861 19.018 1.00 91.75 87 ALA A O 1
ATOM 647 N N . LEU A 1 88 ? -11.837 3.384 18.389 1.00 91.19 88 LEU A N 1
ATOM 648 C CA . LEU A 1 88 ? -11.503 2.634 19.599 1.00 91.19 88 LEU A CA 1
ATOM 649 C C . LEU A 1 88 ? -11.596 3.513 20.854 1.00 91.19 88 LEU A C 1
ATOM 651 O O . LEU A 1 88 ? -12.204 3.109 21.840 1.00 91.19 88 LEU A O 1
ATOM 655 N N . GLY A 1 89 ? -11.052 4.732 20.810 1.00 89.44 89 GLY A N 1
ATOM 656 C CA . GLY A 1 89 ? -11.151 5.682 21.920 1.00 89.44 89 GLY A CA 1
ATOM 657 C C . GLY A 1 89 ? -12.597 6.037 22.287 1.00 89.44 89 GLY A C 1
ATOM 658 O O . GLY A 1 89 ? -12.903 6.202 23.464 1.00 89.44 89 GLY A O 1
ATOM 659 N N . ALA A 1 90 ? -13.502 6.100 21.306 1.00 88.69 90 ALA A N 1
ATOM 660 C CA . ALA A 1 90 ? -14.926 6.313 21.556 1.00 88.69 90 ALA A CA 1
ATOM 661 C C . ALA A 1 90 ? -15.594 5.105 22.240 1.00 88.69 90 ALA A C 1
ATOM 663 O O . ALA A 1 90 ? -16.443 5.302 23.106 1.00 88.69 90 ALA A O 1
ATOM 664 N N . LEU A 1 91 ? -15.194 3.875 21.892 1.00 88.81 91 LEU A N 1
ATOM 665 C CA . LEU A 1 91 ? -15.710 2.645 22.509 1.00 88.81 91 LEU A CA 1
ATOM 666 C C . LEU A 1 91 ? -15.233 2.458 23.951 1.00 88.81 91 LEU A C 1
ATOM 668 O O . LEU A 1 91 ? -15.997 1.995 24.791 1.00 88.81 91 LEU A O 1
ATOM 672 N N . LEU A 1 92 ? -13.985 2.828 24.246 1.00 88.50 92 LEU A N 1
ATOM 673 C CA . LEU A 1 92 ? -13.432 2.743 25.601 1.00 88.50 92 LEU A CA 1
ATOM 674 C C . LEU A 1 92 ? -14.069 3.758 26.566 1.00 88.50 92 LEU A C 1
ATOM 676 O O . LEU A 1 92 ? -13.954 3.600 27.780 1.00 88.50 92 LEU A O 1
ATOM 680 N N . GLY A 1 93 ? -14.763 4.769 26.033 1.00 69.25 93 GLY A N 1
ATOM 681 C CA . GLY A 1 93 ? -15.366 5.843 26.810 1.00 69.25 93 GLY A CA 1
ATOM 682 C C . GLY A 1 93 ? -14.323 6.742 27.491 1.00 69.25 93 GLY A C 1
ATOM 683 O O . GLY A 1 93 ? -13.123 6.455 27.502 1.00 69.25 93 GLY A O 1
ATOM 684 N N . PRO A 1 94 ? -14.740 7.884 28.059 1.00 68.50 94 PRO A N 1
ATOM 685 C CA . PRO A 1 94 ? -13.869 8.627 28.958 1.00 68.50 94 PRO A CA 1
ATOM 686 C C . PRO A 1 94 ? -13.528 7.754 30.172 1.00 68.50 94 PRO A C 1
ATOM 688 O O . PRO A 1 94 ? -14.381 6.998 30.642 1.00 68.50 94 PRO A O 1
ATOM 691 N N . ALA A 1 95 ? -12.311 7.902 30.711 1.00 62.72 95 ALA A N 1
ATOM 692 C CA . ALA A 1 95 ? -11.949 7.285 31.986 1.00 62.72 95 ALA A CA 1
ATOM 693 C C . ALA A 1 95 ? -13.076 7.533 33.010 1.00 62.72 95 ALA A C 1
ATOM 695 O O . ALA A 1 95 ? -13.576 8.669 33.071 1.00 62.72 95 ALA A O 1
ATOM 696 N N . PRO A 1 96 ? -13.512 6.505 33.766 1.00 59.41 96 PRO A N 1
ATOM 697 C CA . PRO A 1 96 ? -14.640 6.627 34.675 1.00 59.41 96 PRO A CA 1
ATOM 698 C C . PRO A 1 96 ? -14.438 7.843 35.576 1.00 59.41 96 PRO A C 1
ATOM 700 O O . PRO A 1 96 ? -13.440 7.970 36.285 1.00 59.41 96 PRO A O 1
ATOM 703 N N . ARG A 1 97 ? -15.379 8.787 35.489 1.00 61.78 97 ARG A N 1
ATOM 704 C CA . ARG A 1 97 ? -15.424 9.956 36.363 1.00 61.78 97 ARG A CA 1
ATOM 705 C C . ARG A 1 97 ? -15.809 9.445 37.741 1.00 61.78 97 ARG A C 1
ATOM 707 O O . ARG A 1 97 ? -16.980 9.173 37.987 1.00 61.78 97 ARG A O 1
ATOM 714 N N . LEU A 1 98 ? -14.823 9.273 38.612 1.00 59.81 98 LEU A N 1
ATOM 715 C CA . LEU A 1 98 ? -15.089 8.961 40.007 1.00 59.81 98 LEU A CA 1
ATOM 716 C C . LEU A 1 98 ? -15.696 10.207 40.655 1.00 59.81 98 LEU A C 1
ATOM 718 O O . LEU A 1 98 ? -15.095 11.284 40.658 1.00 59.81 98 LEU A O 1
ATOM 722 N N . TYR A 1 99 ? -16.923 10.067 41.149 1.00 47.00 99 TYR A N 1
ATOM 723 C CA . TYR A 1 99 ? -17.515 11.048 42.043 1.00 47.00 99 TYR A CA 1
ATOM 724 C C . TYR A 1 99 ? -16.892 10.807 43.416 1.00 47.0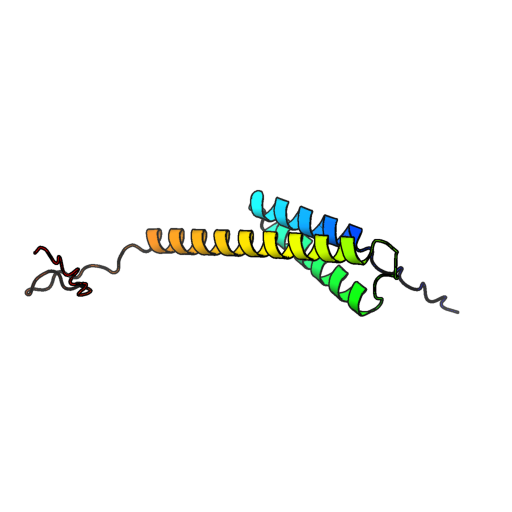0 99 TYR A C 1
ATOM 726 O O . TYR A 1 99 ? -17.126 9.767 44.025 1.00 47.00 99 TYR A O 1
ATOM 734 N N . THR A 1 100 ? -16.027 11.716 43.856 1.00 60.16 100 THR A N 1
ATOM 735 C CA . THR A 1 100 ? -15.498 11.694 45.226 1.00 60.16 100 THR A CA 1
ATOM 736 C C . THR A 1 100 ? -16.358 12.598 46.104 1.00 60.16 100 THR A C 1
ATOM 738 O O . THR A 1 100 ? -17.064 13.463 45.582 1.00 60.16 100 THR A O 1
ATOM 741 N N . ASP A 1 101 ? -16.271 12.463 47.427 1.00 57.88 101 ASP A N 1
ATOM 742 C CA . ASP A 1 101 ? -16.962 13.363 48.368 1.00 57.88 101 ASP A CA 1
ATOM 743 C C . ASP A 1 101 ? -16.537 14.841 48.209 1.00 57.88 101 ASP A C 1
ATOM 745 O O . ASP A 1 101 ? -17.235 15.748 48.655 1.00 57.88 101 ASP A O 1
ATOM 749 N N . ALA A 1 102 ? -15.428 15.103 47.504 1.00 63.03 102 ALA A N 1
ATOM 750 C CA . ALA A 1 102 ? -14.955 16.434 47.119 1.00 63.03 102 ALA A CA 1
ATOM 751 C C . ALA A 1 102 ? -15.509 16.930 45.761 1.00 63.03 102 ALA A C 1
ATOM 753 O O . ALA A 1 102 ? -15.083 17.972 45.257 1.00 63.03 102 ALA A O 1
ATOM 754 N N . GLY A 1 103 ? -16.440 16.196 45.146 1.00 58.69 103 GLY A N 1
ATOM 755 C CA . GLY A 1 103 ? -16.960 16.455 43.806 1.00 58.69 103 GLY A CA 1
ATOM 756 C C . GLY A 1 103 ? -16.227 15.691 42.696 1.00 58.69 103 GLY A C 1
ATOM 757 O O . GLY A 1 103 ? -15.404 14.799 42.923 1.00 58.69 103 GLY A O 1
ATOM 758 N N . LEU A 1 104 ? -16.588 16.023 41.455 1.00 52.03 104 LEU A N 1
ATOM 759 C CA . LEU A 1 104 ? -16.177 15.323 40.238 1.00 52.03 104 LEU A CA 1
ATOM 760 C C . LEU A 1 104 ? -14.729 15.693 39.866 1.00 52.03 104 LEU A C 1
ATOM 762 O O . LEU A 1 104 ? -14.476 16.706 39.212 1.00 52.03 104 LEU A O 1
ATOM 766 N N . THR A 1 105 ? -13.757 14.885 40.287 1.00 57.53 105 THR A N 1
ATOM 767 C CA . THR A 1 105 ? -12.340 15.126 39.986 1.00 57.53 105 THR A CA 1
ATOM 768 C C . THR A 1 105 ? -11.994 14.580 38.603 1.00 57.53 105 THR A C 1
ATOM 770 O O . THR A 1 105 ? -11.745 13.391 38.450 1.00 57.53 105 THR A O 1
ATOM 773 N N . ASN A 1 106 ? -12.007 15.450 37.590 1.00 52.38 106 ASN A N 1
ATOM 774 C CA . ASN A 1 106 ? -11.188 15.353 3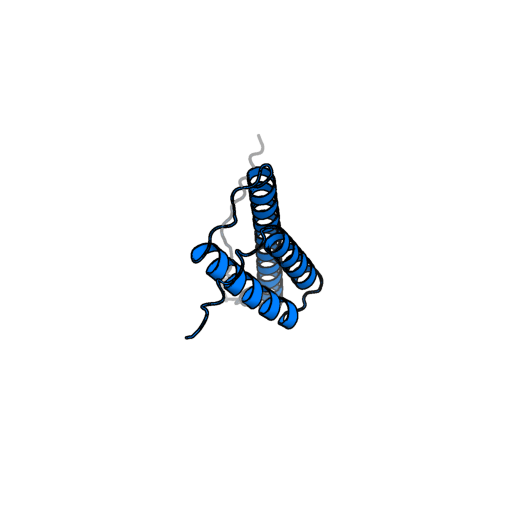6.373 1.00 52.38 106 ASN A CA 1
ATOM 775 C C . ASN A 1 106 ? -11.270 16.690 35.619 1.00 52.38 106 ASN A C 1
ATOM 777 O O . ASN A 1 106 ? -11.874 16.790 34.553 1.00 52.38 106 ASN A O 1
ATOM 781 N N . SER A 1 107 ? -10.684 17.742 36.194 1.00 44.84 107 SER A N 1
ATOM 782 C CA . SER A 1 107 ? -10.465 18.997 35.470 1.00 44.84 107 SER A CA 1
ATOM 783 C C . SER A 1 107 ? -9.034 19.018 34.938 1.00 44.84 107 SER A C 1
ATOM 785 O O . SER A 1 107 ? -8.122 19.329 35.706 1.00 44.84 107 SER A O 1
ATOM 787 N N . PRO A 1 108 ? -8.785 18.756 33.639 1.00 48.59 108 PRO A N 1
ATOM 788 C CA . PRO A 1 108 ? -7.625 19.354 33.008 1.00 48.59 108 PRO A CA 1
ATOM 789 C C . PRO A 1 108 ? -7.872 20.864 33.028 1.00 48.59 108 PRO A C 1
ATOM 791 O O . PRO A 1 108 ? -8.784 21.374 32.376 1.00 48.59 108 PRO A O 1
ATOM 794 N N . ALA A 1 109 ? -7.110 21.577 33.851 1.00 50.94 109 ALA A N 1
ATOM 795 C CA . ALA A 1 109 ? -7.190 23.021 33.981 1.00 50.94 109 ALA A CA 1
ATOM 796 C C . ALA A 1 109 ? -6.732 23.707 32.681 1.00 50.94 109 ALA A C 1
ATOM 798 O O . ALA A 1 109 ? -5.633 24.244 32.597 1.00 50.94 109 ALA A O 1
ATOM 799 N N . HIS A 1 110 ? -7.585 23.748 31.660 1.00 44.88 110 HIS A N 1
ATOM 800 C CA . HIS A 1 110 ? -7.476 24.748 30.608 1.00 44.88 110 HIS A CA 1
ATOM 801 C C . HIS A 1 110 ? -8.366 25.929 30.972 1.00 44.88 110 HIS A C 1
ATOM 803 O O . HIS A 1 110 ? -9.494 26.068 30.500 1.00 44.88 110 HIS A O 1
ATOM 809 N N . ARG A 1 111 ? -7.810 26.821 31.805 1.00 50.12 111 ARG A N 1
ATOM 810 C CA . ARG A 1 111 ? -8.211 28.230 31.820 1.00 50.12 111 ARG A CA 1
ATOM 811 C C . ARG A 1 111 ? -8.038 28.765 30.399 1.00 50.12 111 ARG A C 1
ATOM 813 O O . ARG A 1 111 ? -6.954 29.194 30.015 1.00 50.12 111 ARG A O 1
ATOM 820 N N . ARG A 1 112 ? -9.107 28.739 29.607 1.00 50.59 112 ARG A N 1
ATOM 821 C CA . ARG A 1 112 ? -9.212 29.576 28.417 1.00 50.59 112 ARG A CA 1
ATOM 822 C C . ARG A 1 112 ? -9.439 30.990 28.943 1.00 50.59 112 ARG A C 1
ATOM 824 O O . ARG A 1 112 ? -10.547 31.337 29.335 1.00 50.59 112 ARG A O 1
ATOM 831 N N . GLY A 1 113 ? -8.350 31.747 29.069 1.00 45.50 113 GLY A N 1
ATOM 832 C CA . GLY A 1 113 ? -8.394 33.159 29.420 1.00 45.50 113 GLY A CA 1
ATOM 833 C C . GLY A 1 113 ? -9.207 33.902 28.370 1.00 45.50 113 GLY A C 1
ATOM 834 O O . GLY A 1 113 ? -8.712 34.187 27.284 1.00 45.50 113 GLY A O 1
ATOM 835 N N . VAL A 1 114 ? -10.467 34.178 28.691 1.00 46.50 114 VAL A N 1
ATOM 836 C CA . VAL A 1 114 ? -11.263 35.184 28.001 1.00 46.50 114 VAL A CA 1
ATOM 837 C C . VAL A 1 114 ? -10.630 36.522 28.367 1.00 46.50 114 VAL A C 1
ATOM 839 O O . VAL A 1 114 ? -10.814 37.022 29.473 1.00 46.50 114 VAL A O 1
ATOM 842 N N . ARG A 1 115 ? -9.802 37.065 27.473 1.00 46.12 115 ARG A N 1
ATOM 843 C CA . ARG A 1 115 ? -9.449 38.482 27.520 1.00 46.12 115 ARG A CA 1
ATOM 844 C C . ARG A 1 115 ? -10.573 39.241 26.827 1.00 46.12 115 ARG A C 1
ATOM 846 O O . ARG A 1 115 ? -10.664 39.228 25.604 1.00 46.12 115 ARG A O 1
ATOM 853 N N . SER A 1 116 ? -11.417 39.868 27.634 1.00 42.38 116 SER A N 1
ATOM 854 C CA . SER A 1 116 ? -12.263 40.985 27.229 1.00 42.38 116 SER A CA 1
ATOM 855 C C . SER A 1 116 ? -11.747 42.226 27.948 1.00 42.38 116 SER A C 1
ATOM 857 O O . SER A 1 116 ? -11.846 42.289 29.172 1.00 42.38 116 SER A O 1
ATOM 859 N N . ALA A 1 117 ? -11.139 43.127 27.176 1.00 43.00 117 ALA A N 1
ATOM 860 C CA . ALA A 1 117 ? -11.056 44.587 27.313 1.00 43.00 117 ALA A CA 1
ATOM 861 C C . ALA A 1 117 ? -9.968 45.076 26.348 1.00 43.00 117 ALA A C 1
ATOM 863 O O . ALA A 1 117 ? -8.801 44.652 26.526 1.00 43.00 117 ALA A O 1
#

Nearest PDB structures (foldseek):
  2jqh-ass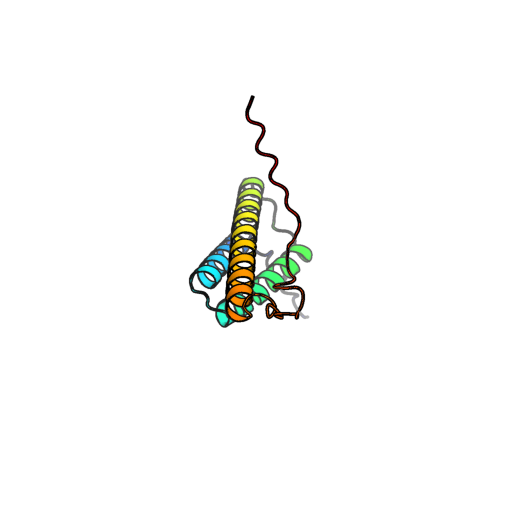embly1_A  TM=5.462E-01  e=1.883E+00  Homo sapiens
  2cpt-assembly1_A  TM=4.449E-01  e=1.168E+00  Homo sapiens
  6ch2-assembly1_D  TM=5.508E-01  e=6.604E+00  Salmonella enterica subsp. enterica serovar Typhimurium str. LT2
  3syv-assembly3_F  TM=4.243E-01  e=4.347E+00  Mus musculus
  3hah-assembly1_A  TM=3.622E-01  e=5.860E+00  Homo sapiens

Mean predicted aligned error: 11.79 Å

Radius of gyration: 25.12 Å; Cα contacts (8 Å, |Δi|>4): 57; chains: 1; bounding box: 42×71×70 Å

Sequence (117 aa):
MTAGVRAAAPSLDDGLALLEEQREAMLARDADRLEDVNARLSGWIAACRKAPAAPDARIAERLHALRAALDSNSTLARRSALQASRALGALLGPAPRLYTDAGLTNSPAHRRGVRSA

Foldseek 3Di:
DPPPPPPPQQDLVVLLVLLVQLVVCLVVVPPVSNVVSVVVNVVNVVSCVVPPDDDDPCPVVSVVSSVVSVVVSVVSVVVVVVVVVVVVDVVVPPDDQDQDPVGGPDDPPPPPPPDDD

pLDDT: mean 81.58, std 19.4, range [35.53, 98.19]